Protein 7LIN (pdb70)

Foldseek 3Di:
DAWQKDKDKDKDALQVPDPAAAQDKDKGDWDDSVPPQPWIKIKMWRQQFNDPVLRQAIWIKIATADHDDAKWWKKKKKFWQFQVRDTDQMDIDPGTDIHGHGDIDTGRHSDGNVQCVPCVNGRQVNNMTMMMMMMIIDD/DDDDDDPD

Radius of gyration: 14.89 Å; Cα contacts (8 Å, |Δi|>4): 370; chains: 2; bounding box: 31×39×38 Å

B-factor: mean 23.33, std 13.3, range [9.92, 78.41]

Structure (mmCIF, N/CA/C/O backbone):
data_7LIN
#
_entry.id   7LIN
#
_cell.length_a   43.657
_cell.length_b   90.724
_cell.length_c   92.819
_cell.angle_alpha   90.000
_cell.angle_beta   90.000
_cell.angle_gamma   90.000
#
_symmetry.space_group_name_H-M   'C 2 2 21'
#
loop_
_entity.id
_entity.type
_entity.pdbx_description
1 polymer 'Speckle-type POZ protein'
2 polymer 'TP53-binding protein 1 peptide'
3 non-polymer 'SULFATE ION'
4 water water
#
loop_
_atom_site.group_PDB
_atom_site.id
_atom_site.type_symbol
_atom_site.label_atom_id
_atom_site.label_alt_id
_atom_site.label_comp_id
_atom_site.label_asym_id
_atom_site.label_entity_id
_atom_site.label_seq_id
_atom_site.pdbx_PDB_ins_code
_atom_site.Cartn_x
_atom_site.Cartn_y
_atom_site.Cartn_z
_atom_site.occupancy
_atom_site.B_iso_or_equiv
_atom_site.auth_seq_id
_atom_site.auth_comp_id
_atom_site.auth_asym_id
_atom_site.auth_atom_id
_atom_site.pdbx_PDB_model_num
ATOM 1 N N . HIS A 1 4 ? -21.88400 8.35700 16.78700 1.000 43.29965 27 HIS A N 1
ATOM 2 C CA . HIS A 1 4 ? -20.44900 8.52300 16.59500 1.000 45.77929 27 HIS A CA 1
ATOM 3 C C . HIS A 1 4 ? -20.07400 8.34000 15.12800 1.000 32.90268 27 HIS A C 1
ATOM 4 O O . HIS A 1 4 ? -20.71600 7.57300 14.40500 1.000 35.09113 27 HIS A O 1
ATOM 6 N N . MET A 1 5 ? -19.04000 9.05800 14.69000 1.000 33.77401 28 MET A N 1
ATOM 7 C CA . MET A 1 5 ? -18.55500 8.93200 13.32400 1.000 28.01153 28 MET A CA 1
ATOM 8 C C . MET A 1 5 ? -17.79500 7.62100 13.15300 1.000 32.78652 28 MET A C 1
ATOM 9 O O . MET A 1 5 ? -17.41800 6.95800 14.12400 1.000 30.372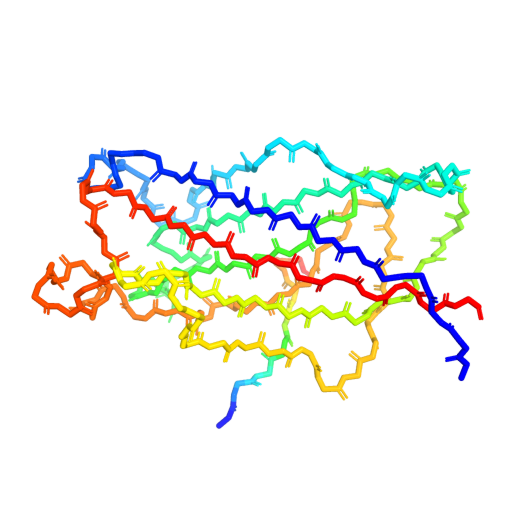68 28 MET A O 1
ATOM 14 N N . VAL A 1 6 ? -17.56800 7.24700 11.89000 1.000 25.21924 29 VAL A N 1
ATOM 15 C CA . VAL A 1 6 ? -16.90100 5.99700 11.54700 1.000 22.14737 29 VAL A CA 1
ATOM 16 C C . VAL A 1 6 ? -15.79800 6.23200 10.52000 1.000 22.40424 29 VAL A C 1
ATOM 17 O O . VAL A 1 6 ? -15.74400 7.26500 9.85000 1.000 26.30797 29 VAL A O 1
ATOM 21 N N . VAL A 1 7 ? -14.90700 5.24600 10.41700 1.000 19.10878 30 VAL A N 1
ATOM 22 C CA . VAL A 1 7 ? -14.02400 5.07000 9.26900 1.000 20.42458 30 VAL A CA 1
ATOM 23 C C . VAL A 1 7 ? -14.58300 3.88500 8.49200 1.000 15.90224 30 VAL A C 1
ATOM 24 O O . VAL A 1 7 ? -14.74100 2.79800 9.05300 1.000 15.64607 30 VAL A O 1
ATOM 28 N N . LYS A 1 8 ? -14.92800 4.09800 7.22100 1.000 15.14248 31 LYS A N 1
ATOM 29 C CA . LYS A 1 8 ? -15.62400 3.10100 6.42000 1.000 14.29518 31 LYS A CA 1
ATOM 30 C C . LYS A 1 8 ? -14.74500 2.65600 5.25700 1.000 13.69203 31 LYS A C 1
ATOM 31 O O . LYS A 1 8 ? -14.09900 3.48800 4.60600 1.000 14.27924 31 LYS A O 1
ATOM 37 N N . PHE A 1 9 ? -14.70100 1.34600 5.02400 1.000 12.86797 32 PHE A N 1
ATOM 38 C CA . PHE A 1 9 ? -13.83000 0.78300 4.00200 1.000 12.37904 32 PHE A CA 1
ATOM 39 C C . PHE A 1 9 ? -14.42500 -0.53500 3.54900 1.000 13.46120 32 PHE A C 1
ATOM 40 O O . PHE A 1 9 ? -15.43200 -1.00100 4.09400 1.000 13.54386 32 PHE A O 1
ATOM 48 N N . SER A 1 10 ? -13.79900 -1.14200 2.54700 1.000 11.48100 33 SER A N 1
ATOM 49 C CA . SER A 1 10 ? -14.36400 -2.33300 1.94200 1.000 11.40071 33 SER A CA 1
ATOM 50 C C . SER A 1 10 ? -13.27500 -3.27300 1.44200 1.000 11.29690 33 SER A C 1
ATOM 51 O O . SER A 1 10 ? -12.11100 -2.88900 1.25500 1.000 13.84064 33 SER A O 1
ATOM 54 N N . TYR A 1 11 ? -13.68300 -4.52200 1.20700 1.000 12.03702 34 TYR A N 1
ATOM 55 C CA . TYR A 1 11 ? -12.83400 -5.53000 0.59200 1.000 11.24104 34 TYR A CA 1
ATOM 56 C C . TYR A 1 11 ? -13.70700 -6.40800 -0.29400 1.000 11.02522 34 TYR A C 1
ATOM 57 O O . TYR A 1 11 ? -14.79600 -6.82300 0.11300 1.000 11.26589 34 TYR A O 1
ATOM 66 N N . MET A 1 12 ? -13.24200 -6.68000 -1.50900 1.000 10.98991 35 MET A N 1
ATOM 67 C CA . MET A 1 12 ? -13.88500 -7.61600 -2.41800 1.000 11.64355 35 MET A CA 1
ATOM 68 C C . MET A 1 12 ? -13.04700 -8.88500 -2.46800 1.000 11.21994 35 MET A C 1
ATOM 69 O O . MET A 1 12 ? -11.87800 -8.84800 -2.86500 1.000 13.85916 35 MET A O 1
ATOM 74 N N . TRP A 1 13 ? -13.64900 -10.00400 -2.06000 1.000 11.07080 36 TRP A N 1
ATOM 75 C CA . TRP A 1 13 ? -12.96400 -11.28900 -1.97800 1.000 12.08935 36 TRP A CA 1
ATOM 76 C C . TRP A 1 13 ? -13.47900 -12.20600 -3.07900 1.000 10.48123 36 TRP A C 1
ATOM 77 O O . TRP A 1 13 ? -14.66200 -12.56300 -3.08200 1.000 11.84180 36 TRP A O 1
ATOM 88 N N . THR A 1 14 ? -12.61200 -12.58400 -4.01200 1.000 11.76658 37 THR A N 1
ATOM 89 C CA . THR A 1 14 ? -12.96400 -13.53200 -5.06100 1.000 12.62448 37 THR A CA 1
ATOM 90 C C . THR A 1 14 ? -12.40400 -14.90000 -4.69600 1.000 12.57996 37 THR A C 1
ATOM 91 O O . THR A 1 14 ? -11.18800 -15.05000 -4.52600 1.000 15.67944 37 THR A O 1
ATOM 95 N N . ILE A 1 15 ? -13.28100 -15.88700 -4.56600 1.000 11.59620 38 ILE A N 1
ATOM 96 C CA . ILE A 1 15 ? -12.88100 -17.26500 -4.30900 1.000 11.64799 38 ILE A CA 1
ATOM 97 C C . ILE A 1 15 ? -13.04500 -18.01700 -5.62600 1.000 11.23554 38 ILE A C 1
ATOM 98 O O . ILE A 1 15 ? -14.16700 -18.27600 -6.06800 1.000 11.91470 38 ILE A O 1
ATOM 103 N N . ASN A 1 16 ? -11.93700 -18.33400 -6.28500 1.000 12.44843 39 ASN A N 1
ATOM 104 C CA . ASN A 1 16 ? -11.98000 -18.96200 -7.59700 1.000 13.27240 39 ASN A CA 1
ATOM 105 C C . ASN A 1 16 ? -12.27700 -20.44900 -7.47700 1.000 12.39699 39 ASN A C 1
ATOM 106 O O . ASN A 1 16 ? -12.01100 -21.07900 -6.45200 1.000 12.51553 39 ASN A O 1
ATOM 111 N N . ASN A 1 17 ? -12.83300 -21.00900 -8.55000 1.000 13.21493 40 ASN A N 1
ATOM 112 C CA . ASN A 1 17 ? -13.07500 -22.45300 -8.66000 1.000 12.97461 40 ASN A CA 1
ATOM 113 C C . ASN A 1 17 ? -13.88600 -22.95700 -7.47500 1.000 12.60981 40 ASN A C 1
ATOM 114 O O . ASN A 1 17 ? -13.55500 -23.97100 -6.84900 1.000 14.19009 40 ASN A O 1
ATOM 119 N N . PHE A 1 18 ? -14.95400 -22.21400 -7.15300 1.000 12.77236 41 PHE A N 1
ATOM 120 C CA . PHE A 1 18 ? -15.68200 -22.49300 -5.91800 1.000 12.58128 41 PHE A CA 1
ATOM 121 C C . PHE A 1 18 ? -16.23600 -23.91700 -5.88400 1.000 14.82732 41 PHE A C 1
ATOM 122 O O . PHE A 1 18 ? -16.23100 -24.56400 -4.82800 1.000 15.12487 41 PHE A O 1
ATOM 130 N N . SER A 1 19 ? -16.71200 -24.42600 -7.02600 1.000 15.11266 42 SER A N 1
ATOM 131 C CA . SER A 1 19 ? -17.23300 -25.79000 -7.08300 1.000 17.36505 42 SER A CA 1
ATOM 132 C C . SER A 1 19 ? -16.18000 -26.84200 -6.76700 1.000 16.46630 42 SER A C 1
ATOM 133 O O . SER A 1 19 ? -16.53500 -28.01200 -6.54300 1.000 18.93864 42 SER A O 1
ATOM 136 N N . PHE A 1 20 ? -14.90300 -26.47900 -6.77500 1.000 14.79885 43 PHE A N 1
ATOM 137 C CA . PHE A 1 20 ? -13.83400 -27.41500 -6.46400 1.000 15.24463 43 PHE A CA 1
ATOM 138 C C . PHE A 1 20 ? -13.46400 -27.43400 -4.98700 1.000 14.19821 43 PHE A C 1
ATOM 139 O O . PHE A 1 20 ? -12.62600 -28.25600 -4.59000 1.000 15.87412 43 PHE A O 1
ATOM 147 N N . CYS A 1 21 ? -14.04400 -26.56300 -4.16700 1.000 13.66345 44 CYS A N 1
ATOM 148 C CA . CYS A 1 21 ? -13.73800 -26.56100 -2.74000 1.000 14.37278 44 CYS A CA 1
ATOM 149 C C . CYS A 1 21 ? -13.98100 -27.92400 -2.12900 1.000 15.05714 44 CYS A C 1
ATOM 150 O O . CYS A 1 21 ? -15.04500 -28.51900 -2.31200 1.000 17.02461 44 CYS A O 1
ATOM 153 N N . ARG A 1 22 ? -13.00200 -28.41700 -1.38000 1.000 12.15897 45 ARG A N 1
ATOM 154 C CA . ARG A 1 22 ? -13.10300 -29.71500 -0.73000 1.000 13.09739 45 ARG A CA 1
ATOM 155 C C . ARG A 1 22 ? -13.35900 -29.59200 0.76200 1.000 13.34415 45 ARG A C 1
ATOM 156 O O . ARG A 1 22 ? -13.31000 -30.60600 1.47300 1.000 15.76374 45 ARG A O 1
ATOM 164 N N . GLU A 1 23 ? -13.61600 -28.38200 1.24800 1.000 13.89516 46 GLU A N 1
ATOM 165 C CA . GLU A 1 23 ? -13.74600 -28.17900 2.68000 1.000 14.19920 46 GLU A CA 1
ATOM 166 C C . GLU A 1 23 ? -14.90900 -28.98500 3.23700 1.000 13.79343 46 GLU A C 1
ATOM 167 O O . GLU A 1 23 ? -16.03400 -28.92800 2.72000 1.000 16.61330 46 GLU A O 1
ATOM 173 N N . GLU A 1 24 ? -14.64100 -29.71200 4.31100 1.000 13.47533 47 GLU A N 1
ATOM 174 C CA . GLU A 1 24 ? -15.68100 -30.39800 5.04800 1.000 13.01115 47 GLU A CA 1
ATOM 175 C C . GLU A 1 24 ? -16.23000 -29.48800 6.13800 1.000 13.51554 47 GLU A C 1
ATOM 176 O O . GLU A 1 24 ? -15.73500 -28.38200 6.36800 1.000 13.72893 47 GLU A O 1
ATOM 182 N N . MET A 1 25 ? -17.25600 -29.96800 6.83000 1.000 14.51573 48 MET A N 1
ATOM 183 C CA . MET A 1 25 ? -17.83400 -29.18800 7.90700 1.000 14.48779 48 MET A CA 1
ATOM 184 C C . MET A 1 25 ? -16.73300 -28.76700 8.87300 1.000 15.45427 48 MET A C 1
ATOM 185 O O . MET A 1 25 ? -15.87400 -29.57500 9.24700 1.000 15.78166 48 MET A O 1
ATOM 190 N N . GLY A 1 26 ? -16.74500 -27.48900 9.24300 1.000 13.67030 49 GLY A N 1
ATOM 191 C CA . GLY A 1 26 ? -15.77300 -26.96500 10.17800 1.000 15.42257 49 GLY A CA 1
ATOM 192 C C . GLY A 1 26 ? -14.45700 -26.50500 9.57700 1.000 14.18099 49 GLY A C 1
ATOM 193 O O . GLY A 1 26 ? -13.67000 -25.86100 10.28800 1.000 17.21712 49 GLY A O 1
ATOM 194 N N . GLU A 1 27 ? -14.17600 -26.82300 8.31200 1.000 12.15477 50 GLU A N 1
ATOM 195 C CA . GLU A 1 27 ? -12.95800 -26.34400 7.67000 1.000 12.42203 50 GLU A CA 1
ATOM 196 C C . GLU A 1 27 ? -13.14600 -24.93200 7.13000 1.000 12.37209 50 GLU A C 1
ATOM 197 O O . GLU A 1 27 ? -14.24100 -24.53700 6.71300 1.000 13.80739 50 GLU A O 1
ATOM 203 N N . VAL A 1 28 ? -12.06300 -24.15600 7.16700 1.000 12.11824 51 VAL A N 1
ATOM 204 C CA . VAL A 1 28 ? -12.13900 -22.70900 6.97800 1.000 12.31021 51 VAL A CA 1
ATOM 205 C C . VAL A 1 28 ? -11.20100 -22.25600 5.86700 1.000 11.55723 51 VAL A C 1
ATOM 206 O O . VAL A 1 28 ? -10.08900 -22.77800 5.70900 1.000 11.93331 51 VAL A O 1
ATOM 210 N N . ILE A 1 29 ? -11.65500 -21.28000 5.08800 1.000 11.49083 52 ILE A N 1
ATOM 211 C CA . ILE A 1 29 ? -10.80600 -20.56000 4.14300 1.000 11.23241 52 ILE A CA 1
ATOM 212 C C . ILE A 1 29 ? -10.73300 -19.12300 4.63600 1.000 11.11111 52 ILE A C 1
ATOM 213 O O . ILE A 1 29 ? -11.77600 -18.50200 4.88300 1.000 11.70147 52 ILE A O 1
ATOM 218 N N . LYS A 1 30 ? -9.52700 -18.58100 4.75700 1.000 12.08033 53 LYS A N 1
ATOM 219 C CA A LYS A 1 30 ? -9.37100 -17.17700 5.11400 0.474 12.04612 53 LYS A CA 1
ATOM 220 C CA B LYS A 1 30 ? -9.34600 -17.17900 5.12000 0.526 11.87372 53 LYS A CA 1
ATOM 221 C C . LYS A 1 30 ? -8.90400 -16.37400 3.90900 1.000 12.06823 53 LYS A C 1
ATOM 222 O O . LYS A 1 30 ? -8.15400 -16.87400 3.05700 1.000 14.32577 53 LYS A O 1
ATOM 233 N N . SER A 1 31 ? -9.36600 -15.12400 3.84100 1.000 11.48369 54 SER A N 1
ATOM 234 C CA . SER A 1 31 ? -8.93900 -14.19400 2.80700 1.000 11.38028 54 SER A CA 1
ATOM 235 C C . SER A 1 31 ? -7.58700 -13.59400 3.16600 1.000 13.12598 54 SER A C 1
ATOM 236 O O . SER A 1 31 ? -7.07800 -13.76000 4.27600 1.000 13.91901 54 SER A O 1
ATOM 239 N N . SER A 1 32 ? -7.02400 -12.85400 2.21300 1.000 13.36812 55 SER A N 1
ATOM 240 C CA . SER A 1 32 ? -5.91200 -1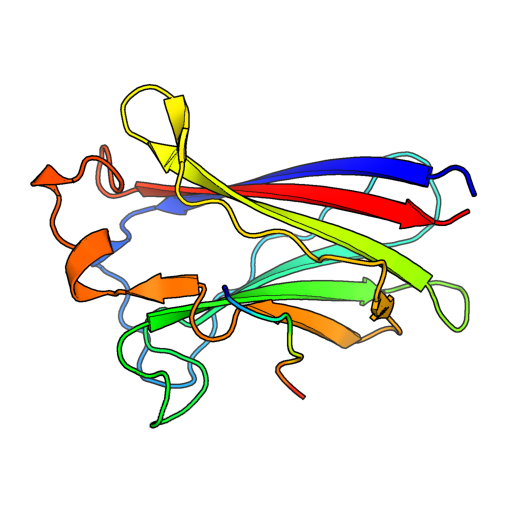1.96500 2.50500 1.000 13.37489 55 SER A CA 1
ATOM 241 C C . SER A 1 32 ? -6.34200 -10.90800 3.51700 1.000 12.97861 55 SER A C 1
ATOM 242 O O . SER A 1 32 ? -7.52600 -10.57700 3.65100 1.000 12.78500 55 SER A O 1
ATOM 245 N N . THR A 1 33 ? -5.36200 -10.34600 4.22100 1.000 13.73599 56 THR A N 1
ATOM 246 C CA . THR A 1 33 ? -5.66800 -9.26100 5.13600 1.000 15.64561 56 THR A CA 1
ATOM 247 C C . THR A 1 33 ? -5.88400 -7.96500 4.36600 1.000 15.87475 56 THR A C 1
ATOM 248 O O . THR A 1 33 ? -5.34600 -7.76700 3.27000 1.000 17.19976 56 THR A O 1
ATOM 252 N N . PHE A 1 34 ? -6.69700 -7.09100 4.95200 1.000 13.66288 57 PHE A N 1
ATOM 253 C CA . PHE A 1 34 ? -6.99900 -5.77800 4.39500 1.000 13.14875 57 PHE A CA 1
ATOM 254 C C . PHE A 1 34 ? -7.16200 -4.78100 5.52800 1.000 17.01035 57 PHE A C 1
ATOM 255 O O . PHE A 1 34 ? -7.28400 -5.14100 6.70500 1.000 14.73349 57 PHE A O 1
ATOM 263 N N . SER A 1 35 ? -7.18900 -3.50900 5.15400 1.000 17.29763 58 SER A N 1
ATOM 264 C CA . SER A 1 35 ? -7.27900 -2.44200 6.13400 1.000 17.80031 58 SER A CA 1
ATOM 265 C C . SER A 1 35 ? -8.00900 -1.25500 5.52200 1.000 15.99502 58 SER A C 1
ATOM 266 O O . SER A 1 35 ? -8.37600 -1.25400 4.34100 1.000 17.58534 58 SER A O 1
ATOM 269 N N . SER A 1 36 ? -8.21100 -0.23700 6.34700 1.000 18.63707 59 SER A N 1
ATOM 270 C CA . SER A 1 36 ? -8.89200 0.96500 5.90300 1.000 21.57698 59 SER A CA 1
ATOM 271 C C . SER A 1 36 ? -8.01000 1.87100 5.06200 1.000 27.27241 59 SER A C 1
ATOM 272 O O . SER A 1 36 ? -8.53200 2.72700 4.33700 1.000 33.99277 59 SER A O 1
ATOM 275 N N . GLY A 1 37 ? -6.69000 1.70800 5.13600 1.000 27.41527 60 GLY A N 1
ATOM 276 C CA . GLY A 1 37 ? -5.76800 2.67900 4.58600 1.000 34.07121 60 GLY A CA 1
ATOM 277 C C . GLY A 1 37 ? -5.68200 3.98500 5.34900 1.000 45.74127 60 GLY A C 1
ATOM 278 O O . GLY A 1 37 ? -5.06600 4.93700 4.85000 1.000 56.15391 60 GLY A O 1
ATOM 279 N N . ALA A 1 38 ? -6.27600 4.06200 6.54300 1.000 44.22807 61 ALA A N 1
ATOM 280 C CA . ALA A 1 38 ? -6.27700 5.25800 7.37500 1.000 51.21515 61 ALA A CA 1
ATOM 281 C C . ALA A 1 38 ? -5.15100 5.17300 8.40000 1.000 55.83035 61 ALA A C 1
ATOM 282 O O . ALA A 1 38 ? -5.11400 6.00100 9.31700 1.000 55.85798 61 ALA A O 1
ATOM 284 N N . ASN A 1 39 ? -4.24900 4.19800 8.27500 1.000 63.13145 62 ASN A N 1
ATOM 285 C CA . ASN A 1 39 ? -3.08900 4.08000 9.16300 1.000 56.17153 62 ASN A CA 1
ATOM 286 C C . ASN A 1 39 ? -3.50500 3.95700 10.62800 1.000 52.16655 62 ASN A C 1
ATOM 287 O O . ASN A 1 39 ? -2.85700 4.49700 11.52700 1.000 57.38123 62 ASN A O 1
ATOM 292 N N . ASP A 1 40 ? -4.60600 3.24700 10.86700 1.000 38.56975 63 ASP A N 1
ATOM 293 C CA . ASP A 1 40 ? -5.09900 2.98300 12.21200 1.000 31.75204 63 ASP A CA 1
ATOM 294 C C . ASP A 1 40 ? -4.51800 1.71000 12.81400 1.000 37.21108 63 ASP A C 1
ATOM 295 O O . ASP A 1 40 ? -4.93300 1.31500 13.91000 1.000 33.07276 63 ASP A O 1
ATOM 300 N N . LYS A 1 41 ? -3.59700 1.04900 12.10600 1.000 28.32971 64 LYS A N 1
ATOM 301 C CA . LYS A 1 41 ? -2.90400 -0.15200 12.56700 1.000 26.77767 64 LYS A CA 1
ATOM 302 C C . LYS A 1 41 ? -3.82800 -1.35300 12.74300 1.000 25.32808 64 LYS A C 1
ATOM 303 O O . LYS A 1 41 ? -3.45400 -2.33100 13.39700 1.000 31.50862 64 LYS A O 1
ATOM 306 N N . LEU A 1 42 ? -5.02900 -1.31700 12.17500 1.000 22.32522 65 LEU A N 1
ATOM 307 C CA . LEU A 1 42 ? -5.93200 -2.45100 12.25100 1.000 20.03090 65 LEU A CA 1
ATOM 308 C C . LEU A 1 42 ? -5.77300 -3.30800 11.00400 1.000 20.16008 65 LEU A C 1
ATOM 309 O O . LEU A 1 42 ? -5.66600 -2.79300 9.88900 1.000 23.74945 65 LEU A O 1
ATOM 314 N N . LYS A 1 43 ? -5.73800 -4.61900 11.19600 1.000 16.97591 66 LYS A N 1
ATOM 315 C CA . LYS A 1 43 ? -5.69800 -5.55900 10.08700 1.000 15.92241 66 LYS A CA 1
ATOM 316 C C . LYS A 1 43 ? -6.86400 -6.51300 10.24100 1.000 14.41498 66 LYS A C 1
ATOM 317 O O . LYS A 1 43 ? -7.11700 -7.00800 11.34500 1.000 16.39955 66 LYS A O 1
ATOM 321 N N . TRP A 1 44 ? -7.56600 -6.75400 9.14100 1.000 12.73977 67 TRP A N 1
ATOM 322 C CA . TRP A 1 44 ? -8.78200 -7.55100 9.12000 1.000 11.53439 67 TRP A CA 1
ATOM 323 C C . TRP A 1 44 ? -8.65500 -8.63200 8.06100 1.000 12.09812 67 TRP A C 1
ATOM 324 O O . TRP A 1 44 ? -7.88300 -8.50500 7.11600 1.000 14.21512 67 TRP A O 1
ATOM 335 N N . CYS A 1 45 ? -9.45200 -9.68800 8.20000 1.000 12.37614 68 CYS A N 1
ATOM 336 C CA . CYS A 1 45 ? -9.64300 -10.60000 7.07900 1.000 11.25916 68 CYS A CA 1
ATOM 337 C C . CYS A 1 45 ? -11.04700 -11.17100 7.16000 1.000 12.44613 68 CYS A C 1
ATOM 338 O O . CYS A 1 45 ? -11.75700 -10.98400 8.15100 1.000 12.17428 68 CYS A O 1
ATOM 341 N N . LEU A 1 46 ? -11.45000 -11.84300 6.08800 1.000 11.36695 69 LEU A N 1
ATOM 342 C CA . LEU A 1 46 ? -12.69100 -12.60300 6.07900 1.000 10.62502 69 LEU A CA 1
ATOM 343 C C . LEU A 1 46 ? -12.36800 -14.08300 6.19500 1.000 10.87484 69 LEU A C 1
ATOM 344 O O . LEU A 1 46 ? -11.27100 -14.53000 5.85100 1.000 11.85077 69 LEU A O 1
ATOM 349 N N . ARG A 1 47 ? -13.33400 -14.83800 6.70200 1.000 11.36142 70 ARG A N 1
ATOM 350 C CA . ARG A 1 47 ? -13.22800 -16.29000 6.74500 1.000 12.18214 70 ARG A CA 1
ATOM 351 C C . ARG A 1 47 ? -14.56500 -16.89100 6.35800 1.000 12.31953 70 ARG A C 1
ATOM 352 O O . ARG A 1 47 ? -15.62900 -16.39800 6.76300 1.000 11.85764 70 ARG A O 1
ATOM 360 N N . VAL A 1 48 ? -14.51700 -17.95500 5.56200 1.000 11.28478 71 VAL A N 1
ATOM 361 C CA . VAL A 1 48 ? -15.72300 -18.67800 5.18900 1.000 11.14793 71 VAL A CA 1
ATOM 362 C C . VAL A 1 48 ? -15.55900 -20.15600 5.49100 1.000 10.84313 71 VAL A C 1
ATOM 363 O O . VAL A 1 48 ? -14.48200 -20.73300 5.28400 1.000 11.98796 71 VAL A O 1
ATOM 367 N N . ASN A 1 49 ? -16.63400 -20.76900 5.96300 1.000 11.14383 72 ASN A N 1
ATOM 368 C CA . ASN A 1 49 ? -16.71900 -22.22000 6.08200 1.000 11.50645 72 ASN A CA 1
ATOM 369 C C . ASN A 1 49 ? -17.68600 -22.68800 5.00500 1.000 12.15256 72 ASN A C 1
ATOM 370 O O . ASN A 1 49 ? -18.90500 -22.48500 5.14800 1.000 12.34563 72 ASN A O 1
ATOM 375 N N . PRO A 1 50 ? -17.20700 -23.28700 3.90800 1.000 11.88865 73 PRO A N 1
ATOM 376 C CA . PRO A 1 50 ? -18.14100 -23.68000 2.83600 1.000 12.26275 73 PRO A CA 1
ATOM 377 C C . PRO A 1 50 ? -19.18900 -24.67200 3.28200 1.000 12.64472 73 PRO A C 1
ATOM 378 O O . PRO A 1 50 ? -20.28400 -24.69600 2.70100 1.000 14.00754 73 PRO A O 1
ATOM 382 N N . LYS A 1 51 ? -18.89900 -25.49200 4.29200 1.000 11.16846 74 LYS A N 1
ATOM 383 C CA . LYS A 1 51 ? -19.84700 -26.45600 4.85200 1.000 12.70135 74 LYS A CA 1
ATOM 384 C C . LYS A 1 51 ? -20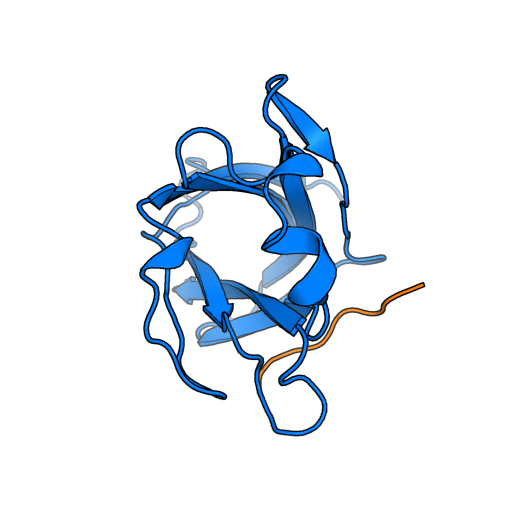.11200 -26.17500 6.32900 1.000 13.04499 74 LYS A C 1
ATOM 385 O O . LYS A 1 51 ? -20.27200 -27.09000 7.14700 1.000 13.81858 74 LYS A O 1
ATOM 391 N N . GLY A 1 52 ? -20.15000 -24.89800 6.69000 1.000 12.25637 75 GLY A N 1
ATOM 392 C CA . GLY A 1 52 ? -20.62900 -24.49000 7.98900 1.000 13.13793 75 GLY A CA 1
ATOM 393 C C . GLY A 1 52 ? -19.62000 -24.62800 9.11100 1.000 12.86901 75 GLY A C 1
ATOM 394 O O . GLY A 1 52 ? -18.58200 -25.29000 9.01900 1.000 13.53739 75 GLY A O 1
ATOM 395 N N . LEU A 1 53 ? -19.96600 -23.97000 10.21000 1.000 18.76824 76 LEU A N 1
ATOM 396 C CA . LEU A 1 53 ? -19.17300 -23.99800 11.42400 1.000 22.61037 76 LEU A CA 1
ATOM 397 C C . LEU A 1 53 ? -19.34100 -25.31400 12.16300 1.000 23.79628 76 LEU A C 1
ATOM 398 O O . LEU A 1 53 ? -18.38200 -25.80700 12.77400 1.000 29.98238 76 LEU A O 1
ATOM 403 N N . ASP A 1 54 ? -20.53800 -25.89900 12.12100 1.000 22.97867 77 ASP A N 1
ATOM 404 C CA . ASP A 1 54 ? -20.85000 -27.06600 12.93300 1.000 25.65368 77 ASP A CA 1
ATOM 405 C C . ASP A 1 54 ? -21.97100 -27.85800 12.27200 1.000 25.49960 77 ASP A C 1
ATOM 406 O O . ASP A 1 54 ? -22.46800 -27.49400 11.20500 1.000 21.19679 77 ASP A O 1
ATOM 411 N N . GLU A 1 55 ? -22.37500 -28.94700 12.92800 1.000 27.62496 78 GLU A N 1
ATOM 412 C CA . GLU A 1 55 ? -23.37300 -29.84800 12.35500 1.000 30.97828 78 GLU A CA 1
ATOM 413 C C . GLU A 1 55 ? -24.68400 -29.12800 12.07700 1.000 30.91062 78 GLU A C 1
ATOM 414 O O . GLU A 1 55 ? -25.32400 -29.35800 11.04400 1.000 28.33021 78 GLU A O 1
ATOM 420 N N . GLU A 1 56 ? -25.08800 -28.23700 12.97900 1.000 27.65496 79 GLU A N 1
ATOM 421 C CA . GLU A 1 56 ? -26.34800 -27.52800 12.82600 1.000 29.87788 79 GLU A CA 1
ATOM 422 C C . GLU A 1 56 ? -26.31500 -26.53300 11.67200 1.000 26.56030 79 GLU A C 1
ATOM 423 O O . GLU A 1 56 ? -27.37600 -26.13000 11.18300 1.000 28.07909 79 GLU A O 1
ATOM 429 N N . SER A 1 57 ? -25.12800 -26.14700 11.20600 1.000 18.58205 80 SER A N 1
ATOM 430 C CA . SER A 1 57 ? -24.99900 -25.18000 10.12300 1.000 15.73394 80 SER A CA 1
ATOM 431 C C . SER A 1 57 ? -24.36500 -25.76300 8.86500 1.000 14.41342 80 SER A C 1
ATOM 432 O O . SER A 1 57 ? -23.99800 -25.00000 7.96100 1.000 15.07222 80 SER A O 1
ATOM 435 N N . LYS A 1 58 ? -24.27100 -27.09400 8.76000 1.000 16.50670 81 LYS A N 1
ATOM 436 C CA . LYS A 1 58 ? -23.51100 -27.68900 7.66500 1.000 16.06208 81 LYS A CA 1
ATOM 437 C C . LYS A 1 58 ? -24.16000 -27.48700 6.30400 1.000 17.27570 81 LYS A C 1
ATOM 438 O O . LYS A 1 58 ? -23.49200 -27.70100 5.28500 1.000 17.61000 81 LYS A O 1
ATOM 444 N N . ASP A 1 59 ? -25.42500 -27.06400 6.26200 1.000 14.84589 82 ASP A N 1
ATOM 445 C CA . ASP A 1 59 ? -26.11100 -26.79400 5.00200 1.000 13.42488 82 ASP A CA 1
ATOM 446 C C . ASP A 1 59 ? -25.85500 -25.38700 4.48100 1.000 12.86649 82 ASP A C 1
ATOM 447 O O . ASP A 1 59 ? -26.41700 -25.01600 3.44000 1.000 14.41761 82 ASP A O 1
ATOM 452 N N . TYR A 1 60 ? -25.01500 -24.61300 5.15800 1.000 11.81265 83 TYR A N 1
ATOM 453 C CA . TYR A 1 60 ? -24.79100 -23.20400 4.85200 1.000 11.49585 83 TYR A CA 1
ATOM 454 C C . TYR A 1 60 ? -23.30500 -22.90500 4.73900 1.000 12.53118 83 TYR A C 1
ATOM 455 O O . TYR A 1 60 ? -22.45800 -23.59800 5.31800 1.000 13.47063 83 TYR A O 1
ATOM 464 N N . LEU A 1 61 ? -23.00500 -21.83700 4.00700 1.000 12.29995 84 LEU A N 1
ATOM 465 C CA . LEU A 1 61 ? -21.74600 -21.12900 4.17600 1.000 12.13609 84 LEU A CA 1
ATOM 466 C C . LEU A 1 61 ? -21.84700 -20.24900 5.40200 1.000 11.48022 84 LEU A C 1
ATOM 467 O O . LEU A 1 61 ? -22.81400 -19.49500 5.55400 1.000 13.85930 84 LEU A O 1
ATOM 472 N N . SER A 1 62 ? -20.81900 -20.29600 6.24400 1.000 12.88685 85 SER A N 1
ATOM 473 C CA . SER A 1 62 ? -20.67100 -19.42500 7.40300 1.000 12.49553 85 SER A CA 1
ATOM 474 C C . SER A 1 62 ? -19.59000 -18.40300 7.08500 1.000 15.70402 85 SER A C 1
ATOM 475 O O . SER A 1 62 ? -18.48700 -18.77500 6.67300 1.000 18.23194 85 SER A O 1
ATOM 478 N N . LEU A 1 63 ? -19.89300 -17.12900 7.28500 1.000 11.13522 86 LEU A N 1
ATOM 479 C CA . LEU A 1 63 ? -19.01700 -16.04100 6.85100 1.000 12.26076 86 LEU A CA 1
ATOM 480 C C . LEU A 1 63 ? -18.79000 -15.06300 7.99400 1.000 11.70483 86 LEU A C 1
ATOM 481 O O . LEU A 1 63 ? -19.75200 -14.54700 8.57000 1.000 11.50113 86 LEU A O 1
ATOM 486 N N . TYR A 1 64 ? -17.51300 -14.76400 8.29000 1.000 11.73903 87 TYR A N 1
ATOM 487 C CA . TYR A 1 64 ? -17.17900 -13.89200 9.40800 1.000 10.52607 87 TYR A CA 1
ATOM 488 C C . TYR A 1 64 ? -16.09500 -12.89600 9.02100 1.000 11.39497 87 TYR A C 1
ATOM 489 O O . TYR A 1 64 ? -15.24700 -13.16000 8.16100 1.000 11.87675 87 TYR A O 1
ATOM 498 N N . LEU A 1 65 ? -16.13400 -11.75400 9.70000 1.000 12.17497 88 LEU A N 1
ATOM 499 C CA . LEU A 1 65 ? -15.08200 -10.74400 9.67500 1.000 11.29977 88 LEU A CA 1
ATOM 500 C C . LEU A 1 65 ? -14.21800 -10.91600 10.91600 1.000 11.38165 88 LEU A C 1
ATOM 501 O O . LEU A 1 65 ? -14.73800 -10.91100 12.03500 1.000 12.17183 88 LEU A O 1
ATOM 506 N N . LEU A 1 66 ? -12.90500 -11.06300 10.71500 1.000 11.47648 89 LEU A N 1
ATOM 507 C CA . LEU A 1 66 ? -11.94900 -11.32700 11.78500 1.000 13.13704 89 LEU A CA 1
ATOM 508 C C . LEU A 1 66 ? -11.02400 -10.12600 11.94900 1.000 12.75181 89 LEU A C 1
ATOM 509 O O . LEU A 1 66 ? -10.47000 -9.62300 10.96600 1.000 13.32019 89 LEU A O 1
ATOM 514 N N . LEU A 1 67 ? -10.85400 -9.67100 13.18800 1.000 13.49744 90 LEU A N 1
ATOM 515 C CA . LEU A 1 67 ? -9.87300 -8.64400 13.50300 1.000 14.30866 90 LEU A CA 1
ATOM 516 C C . LEU A 1 67 ? -8.55400 -9.35300 13.76500 1.000 15.82430 90 LEU A C 1
ATOM 517 O O . LEU A 1 67 ? -8.37900 -9.97300 14.82100 1.000 17.76261 90 LEU A O 1
ATOM 522 N N . VAL A 1 68 ? -7.63800 -9.27000 12.79700 1.000 15.64204 91 VAL A N 1
ATOM 523 C CA . VAL A 1 68 ? -6.39100 -10.03200 12.84000 1.000 17.61024 91 VAL A CA 1
ATOM 524 C C . VAL A 1 68 ? -5.39000 -9.39200 13.78900 1.000 21.33722 91 VAL A C 1
ATOM 525 O O . VAL A 1 68 ? -4.69500 -10.08800 14.53900 1.000 24.15229 91 VAL A O 1
ATOM 529 N N . SER A 1 69 ? -5.27200 -8.06500 13.77100 1.000 19.14256 92 SER A N 1
ATOM 530 C CA . SER A 1 69 ? -4.39400 -7.40000 14.72200 1.000 22.96863 92 SER A CA 1
ATOM 531 C C . SER A 1 69 ? -4.89600 -5.99000 14.98600 1.000 25.46647 92 SER A C 1
ATOM 532 O O . SER A 1 69 ? -5.46700 -5.34500 14.10700 1.000 21.01450 92 SER A O 1
ATOM 535 N N . CYS A 1 70 ? -4.68100 -5.51400 16.21100 1.000 27.86328 93 CYS A N 1
ATOM 536 C CA . CYS A 1 70 ? -5.08300 -4.16300 16.56900 1.000 29.47691 93 CYS A CA 1
ATOM 537 C C . CYS A 1 70 ? -4.17600 -3.66800 17.67800 1.000 30.92211 93 CYS A C 1
ATOM 538 O O . CYS A 1 70 ? -3.69800 -4.47200 18.48500 1.000 33.67845 93 CYS A O 1
ATOM 541 N N . PRO A 1 71 ? -3.92300 -2.35700 17.75000 1.000 31.39928 94 PRO A N 1
ATOM 542 C CA . PRO A 1 71 ? -2.99100 -1.83500 18.75700 1.000 37.92096 94 PRO A CA 1
ATOM 543 C C . PRO A 1 71 ? -3.64900 -1.70500 20.12200 1.000 49.55940 94 PRO A C 1
ATOM 544 O O . PRO A 1 71 ? -3.03100 -2.03300 21.13900 1.000 52.60183 94 PRO A O 1
ATOM 548 N N . LYS A 1 72 ? -4.88800 -1.21900 20.16700 1.000 45.18047 95 LYS A N 1
ATOM 549 C CA . LYS A 1 72 ? -5.55700 -0.99100 21.43900 1.000 49.80810 95 LYS A CA 1
ATOM 550 C C . LYS A 1 72 ? -6.36900 -2.20700 21.88400 1.000 40.83443 95 LYS A C 1
ATOM 551 O O . LYS A 1 72 ? -6.39100 -3.24800 21.22100 1.000 39.21559 95 LYS A O 1
ATOM 553 N N . SER A 1 73 ? -7.05500 -2.07900 23.01900 1.000 36.76147 96 SER A N 1
ATOM 554 C CA . SER A 1 73 ? -7.73300 -3.22600 23.61100 1.000 36.30537 96 SER A CA 1
ATOM 555 C C . SER A 1 73 ? -8.95000 -3.69500 22.82600 1.000 41.38130 96 SER A C 1
ATOM 556 O O . SER A 1 73 ? -9.20300 -4.90200 22.73500 1.000 41.30327 96 SER A O 1
ATOM 559 N N . GLU A 1 74 ? -9.71400 -2.76700 22.25400 1.000 27.77432 97 GLU A N 1
ATOM 560 C CA . GLU A 1 74 ? -10.95600 -3.15700 21.60800 1.000 23.80873 97 GLU A CA 1
ATOM 561 C C . GLU A 1 74 ? -11.32700 -2.16400 20.51600 1.000 22.05397 97 GLU A C 1
ATOM 562 O O . GLU A 1 74 ? -11.00900 -0.97400 20.59000 1.000 25.03190 97 GLU A O 1
ATOM 565 N N . VAL A 1 75 ? -12.02200 -2.68100 19.51500 1.000 19.89064 98 VAL A N 1
ATOM 566 C CA . VAL A 1 75 ? -12.52600 -1.92600 18.37700 1.000 21.77201 98 VAL A CA 1
ATOM 567 C C . VAL A 1 75 ? -14.01600 -2.22400 18.27000 1.000 19.40937 98 VAL A C 1
ATOM 568 O O . VAL A 1 75 ? -14.43100 -3.37900 18.40400 1.000 20.51687 98 VAL A O 1
ATOM 572 N N . ARG A 1 76 ? -14.82700 -1.20300 18.01600 1.000 16.48433 99 ARG A N 1
ATOM 573 C CA . ARG A 1 76 ? -16.23800 -1.41600 17.70800 1.000 16.98021 99 ARG A CA 1
ATOM 574 C C . ARG A 1 76 ? -16.48300 -1.15100 16.22900 1.000 16.62975 99 ARG A C 1
ATOM 575 O O . ARG A 1 76 ? -15.99500 -0.15200 15.68300 1.000 17.68129 99 ARG A O 1
ATOM 583 N N . ALA A 1 77 ? -17.21900 -2.04800 15.57400 1.000 15.86144 100 ALA A N 1
ATOM 584 C CA . ALA A 1 77 ? -17.37600 -1.94300 14.13400 1.000 13.98951 100 ALA A CA 1
ATOM 585 C C . ALA A 1 77 ? -18.68400 -2.56500 13.68200 1.000 15.58523 100 ALA A C 1
ATOM 586 O O . ALA A 1 77 ? -19.10400 -3.60800 14.19700 1.000 15.90564 100 ALA A O 1
ATOM 588 N N . LYS A 1 78 ? -19.32800 -1.90500 12.72700 1.000 15.07208 101 LYS A N 1
ATOM 589 C CA . LYS A 1 78 ? -20.43300 -2.48100 11.97600 1.000 15.47427 101 LYS A CA 1
ATOM 590 C C . LYS A 1 78 ? -19.89100 -3.12000 10.70800 1.000 14.39149 101 LYS A C 1
ATOM 591 O O . LYS A 1 78 ? -18.79300 -2.80000 10.25000 1.000 15.19161 101 LYS A O 1
ATOM 595 N N . PHE A 1 79 ? -20.67200 -4.03300 10.13400 1.000 13.80077 102 PHE A N 1
ATOM 596 C CA . PHE A 1 79 ? -20.20200 -4.75000 8.96000 1.000 13.40428 102 PHE A CA 1
ATOM 597 C C . PHE A 1 79 ? -21.37700 -5.19500 8.10800 1.000 12.64588 102 PHE A C 1
ATOM 598 O O . PHE A 1 79 ? -22.48900 -5.41600 8.60000 1.000 14.70693 102 PHE A O 1
ATOM 606 N N . LYS A 1 80 ? -21.11700 -5.32200 6.81300 1.000 12.50838 103 LYS A N 1
ATOM 607 C CA . LYS A 1 80 ? -22.12700 -5.76200 5.85700 1.000 12.79009 103 LYS A CA 1
ATOM 608 C C . LYS A 1 80 ? -21.44100 -6.66400 4.85300 1.000 12.84768 103 LYS A C 1
ATOM 609 O O . LYS A 1 80 ? -20.35400 -6.33800 4.36400 1.000 12.52089 103 LYS A O 1
ATOM 615 N N . PHE A 1 81 ? -22.04800 -7.81100 4.57500 1.000 12.00492 104 PHE A N 1
ATOM 616 C CA . PHE A 1 81 ? -21.53200 -8.74500 3.58500 1.000 12.03176 104 PHE A CA 1
ATOM 617 C C . PHE A 1 81 ? -22.57400 -8.94300 2.50000 1.000 12.14680 104 PHE A C 1
ATOM 618 O O . PHE A 1 81 ? -23.75900 -9.12400 2.79500 1.000 13.23834 104 PHE A O 1
ATOM 626 N N . SER A 1 82 ? -22.13900 -8.94300 1.24500 1.000 12.56883 105 SER A N 1
ATOM 627 C CA . SER A 1 82 ? -23.03700 -9.22200 0.13700 1.000 11.47667 105 SER A CA 1
ATOM 628 C C . SER A 1 82 ? -22.31500 -10.08000 -0.88500 1.000 12.36418 105 SER A C 1
ATOM 629 O O . SER A 1 82 ? -21.08700 -10.21600 -0.86000 1.000 13.46801 105 SER A O 1
ATOM 632 N N . ILE A 1 83 ? -23.09500 -10.67100 -1.77500 1.000 11.61671 106 ILE A N 1
ATOM 633 C CA . ILE A 1 83 ? -22.58500 -11.43000 -2.90100 1.000 11.95747 106 ILE A CA 1
ATOM 634 C C . ILE A 1 83 ? -22.73700 -10.57500 -4.14900 1.000 16.32878 106 ILE A C 1
ATOM 635 O O . ILE A 1 83 ? -23.78600 -9.95400 -4.36100 1.000 18.89639 106 ILE A O 1
ATOM 640 N N . LEU A 1 84 ? -21.70000 -10.52900 -4.97400 1.000 11.89465 107 LEU A N 1
ATOM 641 C CA . LEU A 1 84 ? -21.79900 -9.87400 -6.27300 1.000 11.98981 107 LEU A CA 1
ATOM 642 C C . LEU A 1 84 ? -22.19800 -10.92600 -7.29700 1.000 13.14895 107 LEU A C 1
ATOM 643 O O . LEU A 1 84 ? -21.49900 -11.92800 -7.46100 1.000 16.14484 107 LEU A O 1
ATOM 648 N N . ASN A 1 85 ? -23.33400 -10.71600 -7.95700 1.000 14.07557 108 ASN A N 1
ATOM 649 C CA . ASN A 1 85 ? -23.85300 -11.71700 -8.87800 1.000 14.74445 108 ASN A CA 1
ATOM 650 C C . ASN A 1 85 ? -23.24700 -11.54500 -10.27100 1.000 17.28531 108 ASN A C 1
ATOM 651 O O . ASN A 1 85 ? -22.38000 -10.69700 -10.50500 1.000 15.93302 108 ASN A O 1
ATOM 656 N N . ALA A 1 86 ? -23.71800 -12.37100 -11.21200 1.000 17.01676 109 ALA A N 1
ATOM 657 C CA . ALA A 1 86 ? -23.19400 -12.35400 -12.57400 1.000 17.08878 109 ALA A CA 1
ATOM 658 C C . ALA A 1 86 ? -23.36900 -11.00800 -13.26200 1.000 19.19741 109 ALA A C 1
ATOM 659 O O . ALA A 1 86 ? -22.61300 -10.69400 -14.18800 1.000 23.17684 109 ALA A O 1
ATOM 661 N N . LYS A 1 87 ? -24.34200 -10.20600 -12.83300 1.000 17.91150 110 LYS A N 1
ATOM 662 C CA . LYS A 1 87 ? -24.51600 -8.86300 -13.36700 1.000 22.90903 110 LYS A CA 1
ATOM 663 C C . LYS A 1 87 ? -23.74900 -7.81600 -12.56700 1.000 27.02721 110 LYS A C 1
ATOM 664 O O . LYS A 1 87 ? -24.02000 -6.61900 -12.72500 1.000 29.34775 110 LYS A O 1
ATOM 667 N N . GLY A 1 88 ? -22.79100 -8.23400 -11.74100 1.000 21.03196 111 GLY A N 1
ATOM 668 C CA . GLY A 1 88 ? -22.01700 -7.30400 -10.93800 1.000 21.67841 111 GLY A CA 1
ATOM 669 C C . GLY A 1 88 ? -22.75700 -6.50600 -9.89300 1.000 24.42002 111 GLY A C 1
ATOM 670 O O . GLY A 1 88 ? -22.28400 -5.44200 -9.48200 1.000 29.65807 111 GLY A O 1
ATOM 671 N N . GLU A 1 89 ? -23.91000 -6.98400 -9.45400 1.000 17.20229 112 GLU A N 1
ATOM 672 C CA . GLU A 1 89 ? -24.73900 -6.26900 -8.50000 1.000 18.95173 112 GLU A CA 1
ATOM 673 C C . GLU A 1 89 ? -24.72000 -6.98700 -7.16000 1.000 14.08862 112 GLU A C 1
ATOM 674 O O . GLU A 1 89 ? -24.58100 -8.21000 -7.09600 1.000 14.67852 112 GLU A O 1
ATOM 680 N N . GLU A 1 90 ? -24.84500 -6.20800 -6.09200 1.000 15.20239 113 GLU A N 1
ATOM 681 C CA . GLU A 1 90 ? -24.93200 -6.78600 -4.75800 1.000 15.55414 113 GLU A CA 1
ATOM 682 C C . GLU A 1 90 ? -26.26200 -7.50000 -4.57800 1.000 13.97799 113 GLU A C 1
ATOM 683 O O . GLU A 1 90 ? -27.32300 -6.98100 -4.94600 1.000 17.86490 113 GLU A O 1
ATOM 689 N N . THR A 1 91 ? -26.20000 -8.67700 -3.96000 1.000 13.74678 114 THR A N 1
ATOM 690 C CA . THR A 1 91 ? -27.38900 -9.45700 -3.65300 1.000 14.49084 114 THR A CA 1
ATOM 691 C C . THR A 1 91 ? -27.16900 -10.24700 -2.36400 1.000 12.14581 114 THR A C 1
ATOM 692 O O . THR A 1 91 ? -26.03400 -10.48000 -1.92900 1.000 13.13974 114 THR A O 1
ATOM 696 N N . LYS A 1 92 ? -28.28500 -10.65500 -1.75700 1.000 11.31510 115 LYS A N 1
ATOM 697 C CA . LYS A 1 92 ? -28.27500 -11.56000 -0.60400 1.000 11.22747 115 LYS A CA 1
ATOM 698 C C . LYS A 1 92 ? -27.42200 -11.00500 0.53500 1.000 12.17798 115 LYS A C 1
ATOM 699 O O . LYS A 1 92 ? -26.63100 -11.71600 1.16100 1.000 13.90567 115 LYS A O 1
ATOM 705 N N . ALA A 1 93 ? -27.57900 -9.71600 0.81600 1.000 12.65020 116 ALA A N 1
ATOM 706 C CA . ALA A 1 93 ? -26.74800 -9.06500 1.81100 1.000 13.20202 116 ALA A CA 1
ATOM 707 C C . ALA A 1 93 ? -27.23600 -9.34500 3.22600 1.000 12.97875 116 ALA A C 1
ATOM 708 O O . ALA A 1 93 ? -28.43400 -9.49700 3.48200 1.000 15.16648 116 ALA A O 1
ATOM 710 N N . MET A 1 94 ? -26.29400 -9.40900 4.15300 1.000 12.31989 117 MET A N 1
ATOM 711 C CA . MET A 1 94 ? -26.60000 -9.43100 5.57400 1.000 12.42099 117 MET A CA 1
ATOM 712 C C . MET A 1 94 ? -25.72900 -8.40500 6.27100 1.000 14.86908 117 MET A C 1
ATOM 713 O O . MET A 1 94 ? -24.53400 -8.28100 5.97200 1.000 13.20945 117 MET A O 1
ATOM 718 N N . GLU A 1 95 ? -26.32000 -7.66200 7.194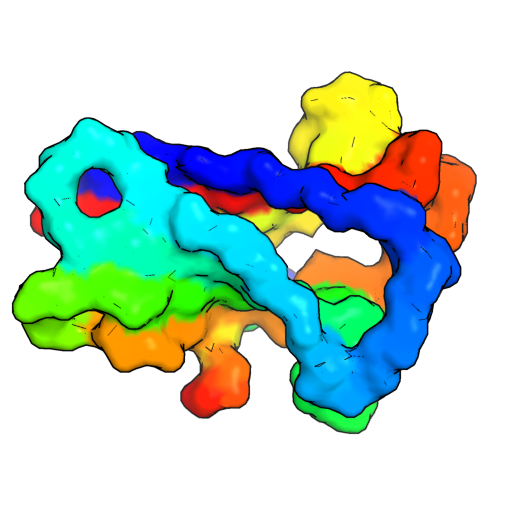00 1.000 14.94849 118 GLU A N 1
ATOM 719 C CA . GLU A 1 95 ? -25.57100 -6.59900 7.84000 1.000 14.81622 118 GLU A CA 1
ATOM 720 C C . GLU A 1 95 ? -25.83500 -6.61000 9.33500 1.000 15.86285 118 GLU A C 1
ATOM 721 O O . GLU A 1 95 ? -26.92800 -6.95000 9.78500 1.000 17.41672 118 GLU A O 1
ATOM 727 N N . SER A 1 96 ? -24.81500 -6.25400 10.09900 1.000 13.59846 119 SER A N 1
ATOM 728 C CA . SER A 1 96 ? -24.98000 -6.13400 11.53800 1.000 14.82080 119 SER A CA 1
ATOM 729 C C . SER A 1 96 ? -25.98200 -5.02300 11.83900 1.000 19.29670 119 SER A C 1
ATOM 730 O O . SER A 1 96 ? -25.99500 -3.98400 11.18000 1.000 20.85687 119 SER A O 1
ATOM 733 N N . GLN A 1 97 ? -26.86400 -5.26400 12.80700 1.000 24.08297 120 GLN A N 1
ATOM 734 C CA . GLN A 1 97 ? -27.85000 -4.25500 13.18100 1.000 24.30069 120 GLN A CA 1
ATOM 735 C C . GLN A 1 97 ? -27.27700 -3.20400 14.12100 1.000 25.18675 120 GLN A C 1
ATOM 736 O O . GLN A 1 97 ? -27.93800 -2.19600 14.39100 1.000 29.78380 120 GLN A O 1
ATOM 740 N N . ARG A 1 98 ? -26.06500 -3.43200 14.60800 1.000 22.54362 121 ARG A N 1
ATOM 741 C CA A ARG A 1 98 ? -25.37100 -2.50300 15.48500 0.543 23.77537 121 ARG A CA 1
ATOM 742 C CA B ARG A 1 98 ? -25.37500 -2.52800 15.51400 0.457 23.66337 121 ARG A CA 1
ATOM 743 C C . ARG A 1 98 ? -23.88600 -2.80000 15.36900 1.000 20.75278 121 ARG A C 1
ATOM 744 O O . ARG A 1 98 ? -23.47600 -3.74500 14.69300 1.000 18.91232 121 ARG A O 1
ATOM 759 N N . ALA A 1 99 ? -23.08200 -1.97300 16.02300 1.000 20.29100 122 ALA A N 1
ATOM 760 C CA . ALA A 1 99 ? -21.65100 -2.22800 16.05900 1.000 18.15375 122 ALA A CA 1
ATOM 761 C C . ALA A 1 99 ? -21.36700 -3.33300 17.06700 1.000 17.44807 122 ALA A C 1
ATOM 762 O O . ALA A 1 99 ? -21.98800 -3.39800 18.13300 1.000 22.38249 122 ALA A O 1
ATOM 764 N N . TYR A 1 100 ? -20.42800 -4.20400 16.72100 1.000 15.77808 123 TYR A N 1
ATOM 765 C CA . TYR A 1 100 ? -19.98200 -5.28000 17.59100 1.000 16.98572 123 TYR A CA 1
ATOM 766 C C . TYR A 1 100 ? -18.58200 -4.98500 18.09900 1.000 15.09604 123 TYR A C 1
ATOM 767 O O . TYR A 1 100 ? -17.82000 -4.23300 17.49000 1.000 15.32029 123 TYR A O 1
ATOM 776 N N . ARG A 1 101 ? -18.25700 -5.59200 19.23100 1.000 16.68640 124 ARG A N 1
ATOM 777 C CA . ARG A 1 101 ? -16.99700 -5.34600 19.91100 1.000 15.70535 124 ARG A CA 1
ATOM 778 C C . ARG A 1 101 ? -15.98700 -6.40700 19.48900 1.000 15.71043 124 ARG A C 1
ATOM 779 O O . ARG A 1 101 ? -16.17900 -7.60000 19.75600 1.000 17.20981 124 ARG A O 1
ATOM 787 N N . PHE A 1 102 ? -14.91600 -5.97200 18.83200 1.000 16.62315 125 PHE A N 1
ATOM 788 C CA . PHE A 1 102 ? -13.83400 -6.84800 18.40600 1.000 16.56582 125 PHE A CA 1
ATOM 789 C C . PHE A 1 102 ? -12.62200 -6.61400 19.29300 1.000 17.72174 125 PHE A C 1
ATOM 790 O O . PHE A 1 102 ? -12.34500 -5.48200 19.70400 1.000 20.83800 125 PHE A O 1
ATOM 798 N N . VAL A 1 103 ? -11.91100 -7.69300 19.59800 1.000 18.43164 126 VAL A N 1
ATOM 799 C CA . VAL A 1 103 ? -10.54000 -7.63600 20.08300 1.000 18.96815 126 VAL A CA 1
ATOM 800 C C . VAL A 1 103 ? -9.70800 -8.45200 19.10800 1.000 19.58982 126 VAL A C 1
ATOM 801 O O . VAL A 1 103 ? -10.24100 -9.13500 18.23500 1.000 18.01170 126 VAL A O 1
ATOM 805 N N . GLN A 1 104 ? -8.39300 -8.38400 19.26700 1.000 19.96384 127 GLN A N 1
ATOM 806 C CA . GLN A 1 104 ? -7.51800 -9.13900 18.38000 1.000 17.65291 127 GLN A CA 1
ATOM 807 C C . GLN A 1 104 ? -7.86100 -10.62100 18.44100 1.000 19.17905 127 GLN A C 1
ATOM 808 O O . GLN A 1 104 ? -7.94700 -11.20800 19.52400 1.000 21.79516 127 GLN A O 1
ATOM 814 N N . GLY A 1 105 ? -8.07700 -11.21400 17.27100 1.000 17.83950 128 GLY A N 1
ATOM 815 C CA . GLY A 1 105 ? -8.43600 -12.61400 17.14700 1.000 19.15349 128 GLY A CA 1
ATOM 816 C C . GLY A 1 105 ? -9.91500 -12.92000 17.23100 1.000 19.49199 128 GLY A C 1
ATOM 817 O O . GLY A 1 105 ? -10.29600 -14.09400 17.11600 1.000 21.08558 128 GLY A O 1
ATOM 818 N N . LYS A 1 106 ? -10.76000 -11.91600 17.42600 1.000 15.84766 129 LYS A N 1
ATOM 819 C CA . LYS A 1 106 ? -12.20100 -12.10000 17.53500 1.000 16.51010 129 LYS A CA 1
ATOM 820 C C . LYS A 1 106 ? -12.85600 -11.86800 16.18400 1.000 14.23052 129 LYS A C 1
ATOM 821 O O . LYS A 1 106 ? -12.48100 -10.94100 15.44800 1.000 14.47008 129 LYS A O 1
ATOM 827 N N . ASP A 1 107 ? -13.86600 -12.68300 15.87700 1.000 13.68884 130 ASP A N 1
ATOM 828 C CA . ASP A 1 107 ? -14.67100 -12.48900 14.68300 1.000 13.32228 130 ASP A CA 1
ATOM 829 C C . ASP A 1 107 ? -16.14300 -12.27400 15.02200 1.000 14.29730 130 ASP A C 1
ATOM 830 O O . ASP A 1 107 ? -16.61500 -12.58800 16.11900 1.000 15.24427 130 ASP A O 1
ATOM 835 N N . TRP A 1 108 ? -16.85200 -11.70800 14.05000 1.000 12.75309 131 TRP A N 1
ATOM 836 C CA . TRP A 1 108 ? -18.30000 -11.57400 14.08000 1.000 12.03697 131 TRP A CA 1
ATOM 837 C C . TRP A 1 108 ? -18.79500 -11.76300 12.65700 1.000 11.73021 131 TRP A C 1
ATOM 838 O O . TRP A 1 108 ? -18.11600 -11.40100 11.68900 1.000 13.00776 131 TRP A O 1
ATOM 849 N N . GLY A 1 109 ? -19.97100 -12.35700 12.53500 1.000 11.59192 132 GLY A N 1
ATOM 850 C CA . GLY A 1 109 ? -20.50200 -12.61500 11.21600 1.000 13.66422 132 GLY A CA 1
ATOM 851 C C . GLY A 1 109 ? -21.79300 -13.39600 11.24300 1.000 12.96124 132 GLY A C 1
ATOM 852 O O . GLY A 1 109 ? -22.60100 -13.26100 12.17000 1.000 13.70245 132 GLY A O 1
ATOM 853 N N . PHE A 1 110 ? -22.02200 -14.20400 10.20800 1.000 12.09498 133 PHE A N 1
ATOM 854 C CA . PHE A 1 110 ? -23.28900 -14.91100 10.04000 1.000 11.93999 133 PHE A CA 1
ATOM 855 C C . PHE A 1 110 ? -23.02100 -16.38900 9.82400 1.000 12.60002 133 PHE A C 1
ATOM 856 O O . PHE A 1 110 ? -22.43100 -16.78300 8.80800 1.000 12.44563 133 PHE A O 1
ATOM 864 N N . LYS A 1 111 ? -23.44000 -17.19800 10.79600 1.000 12.86727 134 LYS A N 1
ATOM 865 C CA . LYS A 1 111 ? -23.21400 -18.63300 10.71100 1.000 12.35310 134 LYS A CA 1
ATOM 866 C C . LYS A 1 111 ? -23.98700 -19.26100 9.56500 1.000 13.75100 134 LYS A C 1
ATOM 867 O O . LYS A 1 111 ? -23.52600 -20.24900 8.98000 1.000 13.59372 134 LYS A O 1
ATOM 873 N N . LYS A 1 112 ? -25.16900 -18.74200 9.25800 1.000 12.50155 135 LYS A N 1
ATOM 874 C CA . LYS A 1 112 ? -26.00900 -19.25700 8.17900 1.000 11.77146 135 LYS A CA 1
ATOM 875 C C . LYS A 1 112 ? -26.15500 -18.15300 7.13500 1.000 12.39355 135 LYS A C 1
ATOM 876 O O . LYS A 1 112 ? -27.24600 -17.60400 6.91200 1.000 13.94686 135 LYS A O 1
ATOM 882 N N . PHE A 1 113 ? -25.03500 -17.82300 6.48800 1.000 11.63281 136 PHE A N 1
ATOM 883 C CA . PHE A 1 113 ? -25.01200 -16.68600 5.57100 1.000 11.18716 136 PHE A CA 1
ATOM 884 C C . PHE A 1 113 ? -25.77900 -16.99300 4.28700 1.000 10.85003 136 PHE A C 1
ATOM 885 O O . PHE A 1 113 ? -26.60200 -16.18500 3.83200 1.000 12.41972 136 PHE A O 1
ATOM 893 N N . ILE A 1 114 ? -25.53200 -18.15700 3.68100 1.000 10.42219 137 ILE A N 1
ATOM 894 C CA . ILE A 1 114 ? -26.27400 -18.54700 2.48700 1.000 11.29699 137 ILE A CA 1
ATOM 895 C C . ILE A 1 114 ? -26.35900 -20.06400 2.42300 1.000 9.91727 137 ILE A C 1
ATOM 896 O O . ILE A 1 114 ? -25.39300 -20.77800 2.71700 1.000 11.21868 137 ILE A O 1
ATOM 901 N N . ARG A 1 115 ? -27.51900 -20.54200 2.00200 1.000 11.72512 138 ARG A N 1
ATOM 902 C CA . ARG A 1 115 ? -27.78000 -21.97000 1.89500 1.000 12.11125 138 ARG A CA 1
ATOM 903 C C . ARG A 1 115 ? -26.99900 -22.53900 0.71500 1.000 12.46556 138 ARG A C 1
ATOM 904 O O . ARG A 1 115 ? -27.07700 -22.01300 -0.40400 1.000 12.26371 138 ARG A O 1
ATOM 912 N N . ARG A 1 116 ? -26.26400 -23.63500 0.95600 1.000 11.74814 139 ARG A N 1
ATOM 913 C CA . ARG A 1 116 ? -25.46100 -24.25700 -0.09800 1.000 12.00172 139 ARG A CA 1
ATOM 914 C C . ARG A 1 116 ? -26.31300 -24.67300 -1.29200 1.000 12.02897 139 ARG A C 1
ATOM 915 O O . ARG A 1 116 ? -25.89900 -24.50300 -2.44700 1.000 13.13240 139 ARG A O 1
ATOM 923 N N . GLY A 1 117 ? -27.48800 -25.25700 -1.04000 1.000 13.02101 140 GLY A N 1
ATOM 924 C CA . GLY A 1 117 ? -28.30800 -25.75300 -2.13000 1.000 13.58822 140 GLY A CA 1
ATOM 925 C C . GLY A 1 117 ? -28.79200 -24.67200 -3.06400 1.000 13.44657 140 GLY A C 1
ATOM 926 O O . GLY A 1 117 ? -29.13500 -24.96200 -4.21900 1.000 14.71372 140 GLY A O 1
ATOM 927 N N . PHE A 1 118 ? -28.84200 -23.43100 -2.58400 1.000 11.52318 141 PHE A N 1
ATOM 928 C CA . PHE A 1 118 ? -29.14000 -22.27000 -3.40500 1.000 10.93382 141 PHE A CA 1
ATOM 929 C C . PHE A 1 118 ? -27.87600 -21.74500 -4.08800 1.000 11.17716 141 PHE A C 1
ATOM 930 O O . PHE A 1 118 ? -27.84300 -21.60700 -5.31800 1.000 11.77974 141 PHE A O 1
ATOM 938 N N . LEU A 1 119 ? -26.82100 -21.47500 -3.31000 1.000 10.72372 142 LEU A N 1
ATOM 939 C CA . LEU A 1 119 ? -25.60100 -20.88700 -3.86700 1.000 10.88945 142 LEU A CA 1
ATOM 940 C C . LEU A 1 119 ? -25.01500 -21.74200 -4.98900 1.000 11.90813 142 LEU A C 1
ATOM 941 O O . LEU A 1 119 ? -24.57800 -21.21300 -6.02000 1.000 13.26035 142 LEU A O 1
ATOM 946 N N . LEU A 1 120 ? -25.00700 -23.06400 -4.81300 1.000 12.40193 143 LEU A N 1
ATOM 947 C CA . LEU A 1 120 ? -24.26600 -23.94600 -5.70700 1.000 12.90614 143 LEU A CA 1
ATOM 948 C C . LEU A 1 120 ? -25.00100 -24.23800 -7.00200 1.000 14.05016 143 LEU A C 1
ATOM 949 O O . LEU A 1 120 ? -24.40000 -24.79700 -7.92800 1.000 17.76693 143 LEU A O 1
ATOM 954 N N . ASP A 1 121 ? -26.28000 -23.87200 -7.10400 1.000 13.90866 144 ASP A N 1
ATOM 955 C CA . ASP A 1 121 ? -27.00100 -24.03900 -8.35400 1.000 15.02728 144 ASP A CA 1
ATOM 956 C C . ASP A 1 121 ? -26.67600 -22.84700 -9.24100 1.000 16.34067 144 ASP A C 1
ATOM 957 O O . ASP A 1 121 ? -27.15900 -21.73800 -9.00000 1.000 14.43964 144 ASP A O 1
ATOM 962 N N . GLU A 1 122 ? -25.87200 -23.09300 -10.28100 1.000 20.18491 145 GLU A N 1
ATOM 963 C CA . GLU A 1 122 ? -25.35800 -22.02200 -11.12800 1.000 22.16576 145 GLU A CA 1
ATOM 964 C C . GLU A 1 122 ? -26.46600 -21.19400 -11.75900 1.000 21.98374 145 GLU A C 1
ATOM 965 O O . GLU A 1 122 ? -26.25000 -20.01900 -12.07900 1.000 20.04081 145 GLU A O 1
ATOM 968 N N . ALA A 1 123 ? -27.65500 -21.77700 -11.96200 1.000 18.07760 146 ALA A N 1
ATOM 969 C CA . ALA A 1 123 ? -28.73400 -21.02500 -12.59100 1.000 19.20240 146 ALA A CA 1
ATOM 970 C C . ALA A 1 123 ? -29.14200 -19.79700 -11.78600 1.000 16.04668 146 ALA A C 1
ATOM 971 O O . ALA A 1 123 ? -29.71800 -18.86300 -12.35600 1.000 18.45491 146 ALA A O 1
ATOM 973 N N . ASN A 1 124 ? -28.85100 -19.77300 -10.48200 1.000 14.42144 147 ASN A N 1
ATOM 974 C CA . ASN A 1 124 ? -29.17400 -18.61200 -9.65600 1.000 14.42211 147 ASN A CA 1
ATOM 975 C C . ASN A 1 124 ? -28.16800 -17.47100 -9.81300 1.000 17.67480 147 ASN A C 1
ATOM 976 O O . ASN A 1 124 ? -28.28100 -16.46500 -9.10200 1.000 21.61307 147 ASN A O 1
ATOM 981 N N . GLY A 1 125 ? -27.19600 -17.59700 -10.71100 1.000 18.97233 148 GLY A N 1
ATOM 982 C CA . GLY A 1 125 ? -26.34000 -16.47200 -11.04400 1.000 18.63253 148 GLY A CA 1
ATOM 983 C C . GLY A 1 125 ? -25.38100 -15.96100 -10.00300 1.000 16.03686 148 GLY A C 1
ATOM 984 O O . GLY A 1 125 ? -24.97600 -14.79400 -10.07700 1.000 19.96285 148 GLY A O 1
ATOM 985 N N . LEU A 1 126 ? -24.96700 -16.79400 -9.04800 1.000 12.92799 149 LEU A N 1
ATOM 986 C CA . LEU A 1 126 ? -24.10600 -16.34800 -7.96500 1.000 13.62906 149 LEU A CA 1
ATOM 987 C C . LEU A 1 126 ? -22.70500 -16.91600 -8.09300 1.000 13.16960 149 LEU A C 1
ATOM 988 O O . LEU A 1 126 ? -21.84300 -16.54700 -7.29900 1.000 14.27778 149 LEU A O 1
ATOM 993 N N . LEU A 1 127 ? -22.44400 -17.79000 -9.06700 1.000 13.29370 150 LEU A N 1
ATOM 994 C CA . LEU A 1 127 ? -21.10000 -18.34500 -9.27400 1.000 12.60998 150 LEU A CA 1
ATOM 995 C C . LEU A 1 127 ? -20.68400 -18.17200 -10.72900 1.000 12.70191 150 LEU A C 1
ATOM 996 O O . LEU A 1 127 ? -20.32700 -19.14000 -11.40600 1.000 14.14473 150 LEU A O 1
ATOM 1001 N N . PRO A 1 128 ? -20.71600 -16.94300 -11.24800 1.000 12.59981 151 PRO A N 1
ATOM 1002 C CA . PRO A 1 128 ? -20.26800 -16.73900 -12.62700 1.000 15.16556 151 PRO A CA 1
ATOM 1003 C C . PRO A 1 128 ? -18.81200 -17.15000 -12.75800 1.000 15.72990 151 PRO A C 1
ATOM 1004 O O . PRO A 1 128 ? -17.98100 -16.84400 -11.89700 1.000 16.15246 151 PRO A O 1
ATOM 1008 N N . ASP A 1 129 ? -18.51600 -17.88000 -13.83300 1.000 16.83864 152 ASP A N 1
ATOM 1009 C CA . ASP A 1 129 ? -17.17900 -18.41400 -14.08200 1.000 19.83179 152 ASP A CA 1
ATOM 1010 C C . ASP A 1 129 ? -16.67300 -19.27200 -12.91900 1.000 16.50494 152 ASP A C 1
ATOM 1011 O O . ASP A 1 129 ? -15.46100 -19.38700 -12.70600 1.000 16.90159 152 ASP A O 1
ATOM 1016 N N . ASP A 1 130 ? -17.59200 -19.87300 -12.15800 1.000 15.40511 153 ASP A N 1
ATOM 1017 C CA . ASP A 1 130 ? -17.25200 -20.68900 -10.98600 1.000 13.08541 153 ASP A CA 1
ATOM 1018 C C . ASP A 1 130 ? -16.49600 -19.89000 -9.93300 1.000 13.23756 153 ASP A C 1
ATOM 1019 O O . ASP A 1 130 ? -15.65600 -20.42700 -9.21900 1.000 15.13566 153 ASP A O 1
ATOM 1024 N N . LYS A 1 131 ? -16.80000 -18.60200 -9.81200 1.000 12.71696 154 LYS A N 1
ATOM 1025 C CA . LYS A 1 131 ? -16.17300 -17.72800 -8.83200 1.000 13.33854 154 LYS A CA 1
ATOM 1026 C C . LYS A 1 131 ? -17.24500 -17.24100 -7.86700 1.000 12.37960 154 LYS A C 1
ATOM 1027 O O . LYS A 1 131 ? -18.32200 -16.81800 -8.29300 1.000 13.33440 154 LYS A O 1
ATOM 1032 N N . LEU A 1 132 ? -16.96500 -17.32000 -6.56500 1.000 12.39331 155 LEU A N 1
ATOM 1033 C CA . LEU A 1 132 ? -17.78200 -16.66600 -5.55000 1.000 11.79066 155 LEU A CA 1
ATOM 1034 C C . LEU A 1 132 ? -17.12100 -15.34200 -5.19700 1.000 12.16213 155 LEU A C 1
ATOM 1035 O O . LEU A 1 132 ? -15.97000 -15.31900 -4.76100 1.000 12.97218 155 LEU A O 1
ATOM 1040 N N . THR A 1 133 ? -17.84600 -14.24700 -5.37800 1.000 10.95746 156 THR A N 1
ATOM 1041 C CA . THR A 1 133 ? -17.31500 -12.92100 -5.09100 1.000 11.15515 156 THR A CA 1
ATOM 1042 C C . THR A 1 133 ? -18.12000 -12.30500 -3.95600 1.000 10.01492 156 THR A C 1
ATOM 1043 O O . THR A 1 133 ? -19.33000 -12.07700 -4.08700 1.000 11.94615 156 THR A O 1
ATOM 1047 N N . LEU A 1 134 ? -17.44700 -12.05700 -2.83900 1.000 12.15938 157 LEU A N 1
ATOM 1048 C CA . LEU A 1 134 ? -18.05000 -11.49600 -1.64300 1.000 10.53360 157 LEU A CA 1
ATOM 1049 C C . LEU A 1 134 ? -17.57900 -10.05900 -1.48400 1.000 12.68933 157 LEU A C 1
ATOM 1050 O O . LEU A 1 134 ? -16.41800 -9.73800 -1.75500 1.000 14.52059 157 LEU A O 1
ATOM 1055 N N . PHE A 1 135 ? -18.48900 -9.18100 -1.09400 1.000 11.93790 158 PHE A N 1
ATOM 1056 C CA . PHE A 1 135 ? -18.15300 -7.78100 -0.89100 1.000 12.15615 158 PHE A CA 1
ATOM 1057 C C . PHE A 1 135 ? -18.45000 -7.42500 0.55900 1.000 14.59435 158 PHE A C 1
ATOM 1058 O O . PHE A 1 135 ? -19.58700 -7.56500 1.02000 1.000 15.48369 158 PHE A O 1
ATOM 1066 N N . CYS A 1 136 ? -17.44100 -6.94700 1.27600 1.000 12.31599 159 CYS A N 1
ATOM 1067 C CA . CYS A 1 136 ? -17.57400 -6.62600 2.68700 1.000 12.56698 159 CYS A CA 1
ATOM 1068 C C . CYS A 1 136 ? -17.31500 -5.14500 2.90300 1.000 12.54687 159 CYS A C 1
ATOM 1069 O O . CYS A 1 136 ? -16.30600 -4.60600 2.42700 1.000 13.17064 159 CYS A O 1
ATOM 1072 N N . GLU A 1 137 ? -18.22800 -4.48400 3.60800 1.000 11.03373 160 GLU A N 1
ATOM 1073 C CA . GLU A 1 137 ? -18.05000 -3.10800 4.04400 1.000 11.76864 160 GLU A CA 1
ATOM 1074 C C . GLU A 1 137 ? -17.93300 -3.10200 5.55500 1.000 12.96978 160 GLU A C 1
ATOM 1075 O O . GLU A 1 137 ? -18.74700 -3.72400 6.24800 1.000 14.59239 160 GLU A O 1
ATOM 1081 N N . VAL A 1 138 ? -16.92400 -2.40800 6.07300 1.000 12.30463 161 VAL A N 1
ATOM 1082 C CA . VAL A 1 138 ? -16.68100 -2.31400 7.50600 1.000 12.86567 161 VAL A CA 1
ATOM 1083 C C . VAL A 1 138 ? -16.74900 -0.84800 7.89800 1.000 13.63056 161 VAL A C 1
ATOM 1084 O O . VAL A 1 138 ? -16.17500 0.00900 7.21300 1.000 13.91572 161 VAL A O 1
ATOM 1088 N N . SER A 1 139 ? -17.42000 -0.55400 9.01500 1.000 14.43248 162 SER A N 1
ATOM 1089 C CA . SER A 1 139 ? -17.50000 0.79500 9.57400 1.000 15.30757 162 SER A CA 1
ATOM 1090 C C . SER A 1 139 ? -16.98500 0.73500 11.00200 1.000 15.93575 162 SER A C 1
ATOM 1091 O O . SER A 1 139 ? -17.68200 0.24300 11.89400 1.000 16.66135 162 SER A O 1
ATOM 1094 N N . VAL A 1 140 ? -15.79200 1.27600 11.23500 1.000 16.06330 163 VAL A N 1
ATOM 1095 C CA . VAL A 1 140 ? -15.18900 1.28800 12.56600 1.000 16.96746 163 VAL A CA 1
ATOM 1096 C C . VAL A 1 140 ? -15.66100 2.53200 13.29800 1.000 19.56619 163 VAL A C 1
ATOM 1097 O O . VAL A 1 140 ? -15.45400 3.65200 12.81800 1.000 21.09881 163 VAL A O 1
ATOM 1101 N N . VAL A 1 141 ? -16.26900 2.34200 14.47000 1.000 20.66712 164 VAL A N 1
ATOM 1102 C CA . VAL A 1 141 ? -16.71600 3.46900 15.28300 1.000 27.62730 164 VAL A CA 1
ATOM 1103 C C . VAL A 1 141 ? -15.50500 4.19400 15.85500 1.000 26.33633 164 VAL A C 1
ATOM 1104 O O . VAL A 1 141 ? -14.60400 3.57100 16.43400 1.000 27.51630 164 VAL A O 1
ATOM 1108 N N . GLN A 1 142 ? -15.49400 5.51900 15.72500 1.000 28.01934 165 GLN A N 1
ATOM 1109 C CA . GLN A 1 142 ? -14.40700 6.33800 16.24900 1.000 35.53480 165 GLN A CA 1
ATOM 1110 C C . GLN A 1 142 ? -14.73000 6.82600 17.65800 1.000 36.54362 165 GLN A C 1
ATOM 1111 O O . GLN A 1 142 ? -15.76600 7.45400 17.87700 1.000 40.31387 165 GLN A O 1
ATOM 1117 N N . THR B 2 3 ? -35.32500 -12.94200 9.95000 1.000 60.23168 1638 THR B N 1
ATOM 1118 C CA . THR B 2 3 ? -34.13900 -12.09300 9.95900 1.000 59.66790 1638 THR B CA 1
ATOM 1119 C C . THR B 2 3 ? -32.99200 -12.73600 10.75000 1.000 62.24483 1638 THR B C 1
ATOM 1120 O O . THR B 2 3 ? -33.19900 -13.26600 11.84100 1.000 66.57497 1638 THR B O 1
ATOM 1124 N N . PRO B 2 4 ? -31.78600 -12.70200 10.18900 1.000 64.11098 1639 PRO B N 1
ATOM 1125 C CA . PRO B 2 4 ? -30.63600 -13.33400 10.84000 1.000 59.07361 1639 PRO B CA 1
ATOM 1126 C C . PRO B 2 4 ? -29.93000 -12.38500 11.79500 1.000 47.08259 1639 PRO B C 1
ATOM 1127 O O . PRO B 2 4 ? -29.91500 -11.16700 11.61400 1.000 44.40200 1639 PRO B O 1
ATOM 1131 N N . THR B 2 5 ? -29.33200 -12.96900 12.82900 1.000 39.71229 1640 THR B N 1
ATOM 1132 C CA . THR B 2 5 ? -28.57400 -12.21100 13.81200 1.000 29.22452 1640 THR B CA 1
ATOM 1133 C C . THR B 2 5 ? -27.09800 -12.58600 13.73900 1.000 25.72586 1640 THR B C 1
ATOM 1134 O O . THR B 2 5 ? -26.73500 -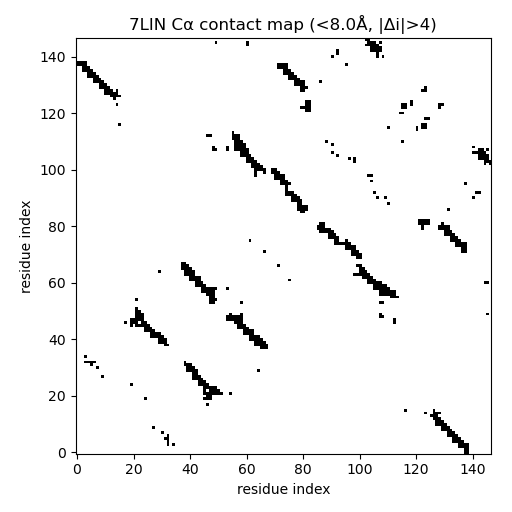13.72300 13.42000 1.000 27.00321 1640 THR B O 1
ATOM 1138 N N . ALA B 2 6 ? -26.24400 -11.62000 14.04300 1.000 23.15764 1641 ALA B N 1
ATOM 1139 C CA . ALA B 2 6 ? -24.81600 -11.86700 13.96300 1.000 19.40207 1641 ALA B CA 1
ATOM 1140 C C . ALA B 2 6 ? -24.35700 -12.70900 15.14600 1.000 19.26188 1641 ALA B C 1
ATOM 1141 O O . ALA B 2 6 ? -24.94000 -12.67400 16.23200 1.000 22.30769 1641 ALA B O 1
ATOM 1143 N N . SER B 2 7 ? -23.30400 -13.48700 14.92000 1.000 16.34726 1642 SER B N 1
ATOM 1144 C CA . SER B 2 7 ? -22.71300 -14.30200 15.96700 1.000 17.23746 1642 SER B CA 1
ATOM 1145 C C . SER B 2 7 ? -21.21500 -14.38000 15.72800 1.000 15.19174 1642 SER B C 1
ATOM 1146 O O . SER B 2 7 ? -20.70000 -13.92800 14.70300 1.000 15.58634 1642 SER B O 1
ATOM 1149 N N . SER B 2 8 ? -20.52000 -14.97000 16.69100 1.000 17.37907 1643 SER B N 1
ATOM 1150 C CA . SER B 2 8 ? -19.07800 -15.13800 16.62800 1.000 17.83502 1643 SER B CA 1
ATOM 1151 C C . SER B 2 8 ? -18.76500 -16.62100 16.57900 1.000 21.43125 1643 SER B C 1
ATOM 1152 O O . SER B 2 8 ? -19.45200 -17.42700 17.21500 1.000 23.7148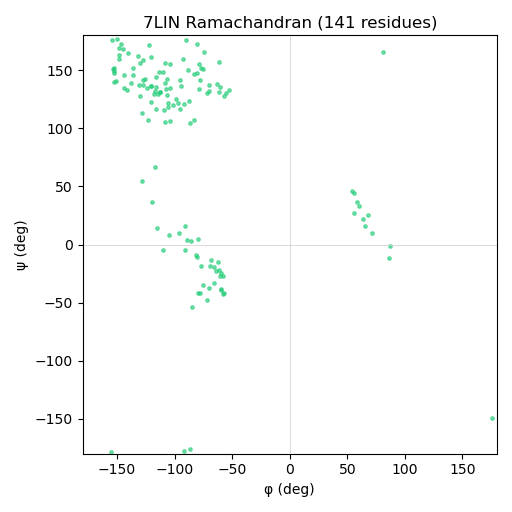7 1643 SER B O 1
ATOM 1155 N N . SER B 2 9 ? -17.73000 -16.98000 15.82000 1.000 19.35849 1644 SER B N 1
ATOM 1156 C CA . SER B 2 9 ? -17.32400 -18.37700 15.75000 1.000 22.68187 1644 SER B CA 1
ATOM 1157 C C . SER B 2 9 ? -16.79700 -18.88600 17.08300 1.000 23.76706 1644 SER B C 1
ATOM 1158 O O . SER B 2 9 ? -16.73800 -20.10300 17.28500 1.000 31.22026 1644 SER B O 1
ATOM 1161 N N . SER B 2 10 ? -16.40500 -17.99000 17.98600 1.000 27.77981 1645 SER B N 1
ATOM 1162 C CA . SER B 2 10 ? -15.91700 -18.38600 19.30400 1.000 38.38943 1645 SER B CA 1
ATOM 1163 C C . SER B 2 10 ? -16.98700 -18.14400 20.36100 1.000 52.50644 1645 SER B C 1
ATOM 1164 O O . SER B 2 10 ? -17.25900 -17.00000 20.72800 1.000 55.60593 1645 SER B O 1
#

Secondary structure (DSSP, 8-state):
--EEEEEEEEEE-SGGG----TT--EEPPPB--SSS---EEEEEEETT-SSGGGTTEEEEEEEEEE-SSS-EEEEEEEEEE-TTS-EEEEEE-SS-EEE-TT-EEEEEEEEEHHHHT-GGGSSSGGG-EEEEEEEEEE-/----B---

Organism: Homo sapiens (NCBI:txid9606)

GO terms:
  GO:0005634 nucleus (C, IDA)
  GO:0031463 Cul3-RING ubiquitin ligase complex (C, IDA)
  GO:0005634 nucleus (C, EXP)
  GO:0005737 cytoplasm (C, EXP)
  GO:0016607 nuclear speck (C, EXP)
  GO:0043161 proteasome-mediated ubiquitin-dependent protein catabolic process (P, IMP)
  GO:0005634 nucleus (C, TAS)
  GO:0005654 nucleoplasm (C, TAS)
  GO:0005829 cytosol (C, TAS)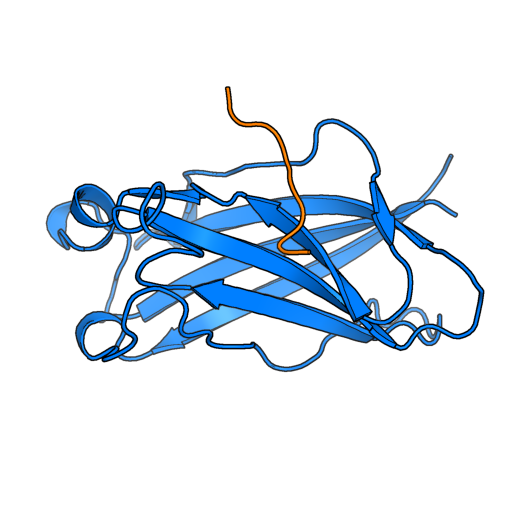
  GO:0042802 identical protein binding (F, IPI)
  GO:0005515 protein binding (F, IPI)
  GO:0140678 molecular function inhibitor activity (F, EXP)
  GO:0000209 protein polyubiquitination (P, IDA)
  GO:0031625 ubiquitin protein ligase binding (F, IPI)

Sequence (147 aa):
HMVVKFSYMWTINNFSFCREEMGEVIKKSSTFSSGANDKLKWCLRVNPKGLDEESKDYLSLYLLLVSCPKSEVRAKFKFSILNAKGEETKAMESQRRAYRFVQGKDWGFKKFIRRGFLLDEANGLLPDDKLTLFCEVSVVQTPTASSSS

Nearest PDB structures (foldseek):
  6i68-assembly4_G  TM=9.867E-01  e=1.334E-25  Homo sapiens
  6i5p-assembly1_A  TM=9.877E-01  e=2.922E-25  Homo sapiens
  6i7a-assembly1_E  TM=9.788E-01  e=4.089E-25  Homo sapiens
  7d3d-assembly2_B  TM=9.759E-01  e=8.467E-25  Homo sapiens
  7liq-assembly1_A  TM=9.435E-01  e=5.410E-25  Homo sapiens

InterPro domains:
  IPR000210 BTB/POZ domain [PF00651] (192-296)
  IPR000210 BTB/POZ domain [PS50097] (200-262)
  IPR000210 BTB/POZ domain [SM00225] (200-297)
  IPR002083 MATH/TRAF domain [PF22486] (33-161)
  IPR002083 MATH/TRAF domain [PS50144] (31-161)
  IPR002083 MATH/TRAF domain [SM00061] (36-142)
  IPR008974 TRAF-like [G3DSA:2.60.210.10] (29-166)
  IPR011333 SKP1/BTB/POZ domain superfamily [G3DSA:3.30.710.10] (175-291)
  IPR011333 SKP1/BTB/POZ domain superfamily [SSF54695] (180-295)
  IPR034089 SPOP, C-terminal BACK domain [cd18518] (297-367)
  IPR056423 BPM/SPOP, BACK domain [PF24570] (301-351)

Solvent-accessible surface area: 7810 Å² total; per-residue (Å²): 118,162,62,40,131,20,56,55,100,20,50,15,81,88,4,74,153,42,210,41,99,84,42,90,77,40,157,7,76,80,19,50,27,63,56,143,46,91,11,56,0,3,0,41,0,1,2,68,0,47,51,102,115,0,94,86,38,1,0,1,0,0,40,0,54,38,17,97,68,92,53,15,117,0,60,5,58,1,1,0,33,36,66,100,58,107,84,33,110,51,38,99,10,134,136,11,21,140,0,50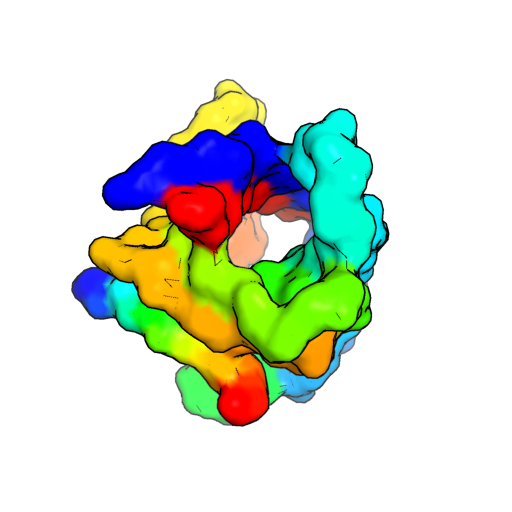,108,55,46,6,47,0,3,57,75,7,9,134,50,63,60,0,62,76,91,100,62,24,5,10,44,131,40,69,0,20,2,45,0,42,0,12,10,36,122,169,64,114,16,40,22,36,110